Protein AF-A0A6E8WCX0-F1 (afdb_monomer_lite)

InterPro domains:
  IPR000580 TSC22/Bun [PF01166] (51-103)
  IPR047862 TSC22/Bun, conserved site [PS01289] (51-67)

Structure (mmCIF, N/CA/C/O backbone):
data_AF-A0A6E8WCX0-F1
#
_entry.id   AF-A0A6E8WCX0-F1
#
loop_
_atom_site.group_PDB
_atom_site.id
_atom_site.type_symbol
_atom_site.label_atom_id
_atom_site.label_alt_id
_atom_site.label_comp_id
_atom_site.label_asym_id
_atom_site.label_entity_id
_atom_site.label_seq_id
_atom_site.pdbx_PDB_ins_code
_atom_site.Cartn_x
_atom_site.Cartn_y
_atom_site.Cartn_z
_atom_site.occupancy
_atom_site.B_iso_or_equiv
_atom_site.auth_seq_id
_atom_site.auth_comp_id
_atom_site.auth_asym_id
_atom_site.auth_atom_id
_atom_site.pdbx_PDB_model_num
ATOM 1 N N . MET A 1 1 ? 58.153 20.672 -53.211 1.00 62.44 1 MET A N 1
ATOM 2 C CA . MET A 1 1 ? 58.279 19.345 -53.866 1.00 62.44 1 MET A CA 1
ATOM 3 C C . MET A 1 1 ? 58.235 18.168 -52.897 1.00 62.44 1 MET A C 1
ATOM 5 O O . MET A 1 1 ? 57.221 17.488 -52.900 1.00 62.44 1 MET A O 1
ATOM 9 N N . LYS A 1 2 ? 59.244 17.898 -52.047 1.00 56.09 2 LYS A N 1
ATOM 10 C CA . LYS A 1 2 ? 59.158 16.759 -51.094 1.00 56.09 2 LYS A CA 1
ATOM 11 C C . LYS A 1 2 ? 58.020 16.916 -50.066 1.00 56.09 2 LYS A C 1
ATOM 13 O O . LYS A 1 2 ? 57.359 15.935 -49.747 1.00 56.09 2 LYS A O 1
ATOM 18 N N . SER A 1 3 ? 57.744 18.144 -49.625 1.00 61.75 3 SER A N 1
ATOM 19 C CA . SER A 1 3 ? 56.652 18.459 -48.689 1.00 61.75 3 SER A CA 1
ATOM 20 C C . SER A 1 3 ? 55.254 18.321 -49.315 1.00 61.75 3 SER A C 1
ATOM 22 O O . SER A 1 3 ? 54.357 17.778 -48.679 1.00 61.75 3 SER A O 1
ATOM 24 N N . ASP A 1 4 ? 55.080 18.715 -50.583 1.00 61.94 4 ASP A N 1
ATOM 25 C CA . ASP A 1 4 ? 53.797 18.590 -51.304 1.00 61.94 4 ASP A CA 1
ATOM 26 C C . ASP A 1 4 ? 53.426 17.125 -51.574 1.00 61.94 4 ASP A C 1
ATOM 28 O O . ASP A 1 4 ? 52.264 16.735 -51.478 1.00 61.94 4 ASP A O 1
ATOM 32 N N . ILE A 1 5 ? 54.432 16.285 -51.846 1.00 62.56 5 ILE A N 1
ATOM 33 C CA . ILE A 1 5 ? 54.253 14.842 -52.051 1.00 62.56 5 ILE A CA 1
ATOM 34 C C . ILE A 1 5 ? 53.816 14.150 -50.749 1.00 62.56 5 ILE A C 1
ATOM 36 O O . ILE A 1 5 ? 52.960 13.266 -50.785 1.00 62.56 5 ILE A O 1
ATOM 40 N N . MET A 1 6 ? 54.336 14.570 -49.588 1.00 64.50 6 MET A N 1
ATOM 41 C CA . MET A 1 6 ? 53.892 14.040 -48.292 1.00 64.50 6 MET A CA 1
ATOM 42 C C . MET A 1 6 ? 52.454 14.450 -47.958 1.00 64.50 6 MET A C 1
ATOM 44 O O . MET A 1 6 ? 51.694 13.612 -47.480 1.00 64.50 6 MET A O 1
ATOM 48 N N . ALA A 1 7 ? 52.056 15.691 -48.253 1.00 62.91 7 ALA A N 1
ATOM 49 C CA . ALA A 1 7 ? 50.683 16.153 -48.040 1.00 62.91 7 ALA A CA 1
ATOM 50 C C . ALA A 1 7 ? 49.673 15.396 -48.927 1.00 62.91 7 ALA A C 1
ATOM 52 O O . ALA A 1 7 ? 48.644 14.937 -48.433 1.00 62.91 7 ALA A O 1
ATOM 53 N N . MET A 1 8 ? 49.999 15.168 -50.206 1.00 61.22 8 MET A N 1
ATOM 54 C CA . MET A 1 8 ? 49.173 14.357 -51.116 1.00 61.22 8 MET A CA 1
ATOM 55 C C . MET A 1 8 ? 49.080 12.885 -50.688 1.00 61.22 8 MET A C 1
ATOM 57 O O . MET A 1 8 ? 48.002 12.289 -50.746 1.00 61.22 8 MET A O 1
ATOM 61 N N . HIS A 1 9 ? 50.188 12.288 -50.236 1.00 57.66 9 HIS A N 1
ATOM 62 C CA . HIS A 1 9 ? 50.179 10.908 -49.749 1.00 57.66 9 HIS A CA 1
ATOM 63 C C . HIS A 1 9 ? 49.375 10.778 -48.448 1.00 57.66 9 HIS A C 1
ATOM 65 O O . HIS A 1 9 ? 48.608 9.829 -48.285 1.00 57.66 9 HIS A O 1
ATOM 71 N N . GLN A 1 10 ? 49.476 11.764 -47.552 1.00 60.69 10 GLN A N 1
ATOM 72 C CA . GLN A 1 10 ? 48.702 11.796 -46.314 1.00 60.69 10 GLN A CA 1
ATOM 73 C C . GLN A 1 10 ? 47.201 11.981 -46.586 1.00 60.69 10 GLN A C 1
ATOM 75 O O . GLN A 1 10 ? 46.398 11.293 -45.962 1.00 60.69 10 GLN A O 1
ATOM 80 N N . TYR A 1 11 ? 46.822 12.807 -47.571 1.00 59.91 11 TYR A N 1
ATOM 81 C CA . TYR A 1 11 ? 45.430 12.967 -48.009 1.00 59.91 11 TYR A CA 1
ATOM 82 C C . TYR A 1 11 ? 44.854 11.662 -48.592 1.00 59.91 11 TYR A C 1
ATOM 84 O O . TYR A 1 11 ? 43.758 11.241 -48.222 1.00 59.91 11 TYR A O 1
ATOM 92 N N . SER A 1 12 ? 45.630 10.957 -49.427 1.00 65.56 12 SER A N 1
ATOM 93 C CA . SER A 1 12 ? 45.250 9.652 -49.998 1.00 65.56 12 SER A CA 1
ATOM 94 C C . SER A 1 12 ? 45.089 8.557 -48.933 1.00 65.56 12 SER A C 1
ATOM 96 O O . SER A 1 12 ? 44.196 7.714 -49.028 1.00 65.56 12 SER A O 1
ATOM 98 N N . VAL A 1 13 ? 45.926 8.569 -47.892 1.00 62.12 13 VAL A N 1
ATOM 99 C CA . VAL A 1 13 ? 45.839 7.622 -46.769 1.00 62.12 13 VAL A CA 1
ATOM 100 C C . VAL A 1 13 ? 44.718 8.000 -45.794 1.00 62.12 13 VAL A C 1
ATOM 102 O O . VAL A 1 13 ? 44.046 7.103 -45.289 1.00 62.12 13 VAL A O 1
ATOM 105 N N . SER A 1 14 ? 44.474 9.292 -45.552 1.00 68.00 14 SER A N 1
ATOM 106 C CA . SER A 1 14 ? 43.377 9.766 -44.697 1.00 68.00 14 SER A CA 1
ATOM 107 C C . SER A 1 14 ? 42.019 9.388 -45.282 1.00 68.00 14 SER A C 1
ATOM 109 O O . SER A 1 14 ? 41.247 8.718 -44.608 1.00 68.00 14 SER A O 1
ATOM 111 N N . GLY A 1 15 ? 41.782 9.671 -46.569 1.00 73.38 15 GLY A N 1
ATOM 112 C CA . GLY A 1 15 ? 40.513 9.318 -47.215 1.00 73.38 15 GLY A CA 1
ATOM 113 C C . GLY A 1 15 ? 40.234 7.810 -47.212 1.00 73.38 15 GLY A C 1
ATOM 114 O O . GLY A 1 15 ? 39.100 7.383 -47.018 1.00 73.38 15 GLY A O 1
ATOM 115 N N . LYS A 1 16 ? 41.273 6.971 -47.339 1.00 71.75 16 LYS A N 1
ATOM 116 C CA . LYS A 1 16 ? 41.131 5.510 -47.200 1.00 71.75 16 LYS A CA 1
ATOM 117 C C . LYS A 1 16 ? 40.810 5.090 -45.765 1.00 71.75 16 LYS A C 1
ATOM 119 O O . LYS A 1 16 ? 40.000 4.188 -45.581 1.00 71.75 16 LYS A O 1
ATOM 124 N N . LYS A 1 17 ? 41.410 5.727 -44.752 1.00 71.25 17 LYS A N 1
ATOM 125 C CA . LYS A 1 17 ? 41.082 5.482 -43.336 1.00 71.25 17 LYS A CA 1
ATOM 126 C C . LYS A 1 17 ? 39.632 5.854 -43.017 1.00 71.25 17 LYS A C 1
ATOM 128 O O . LYS A 1 17 ? 38.985 5.112 -42.285 1.00 71.25 17 LYS A O 1
ATOM 133 N N . ASP A 1 18 ? 39.117 6.930 -43.608 1.00 78.94 18 ASP A N 1
ATOM 134 C CA . ASP A 1 18 ? 37.729 7.369 -43.426 1.00 78.94 18 ASP A CA 1
ATOM 135 C C . ASP A 1 18 ? 36.728 6.381 -44.047 1.00 78.94 18 ASP A C 1
ATOM 137 O O . ASP A 1 18 ? 35.756 5.995 -43.396 1.00 78.94 18 ASP A O 1
ATOM 141 N N . ILE A 1 19 ? 37.020 5.874 -45.251 1.00 85.19 19 ILE A N 1
ATOM 142 C CA . ILE A 1 19 ? 36.216 4.827 -45.909 1.00 85.19 19 ILE A CA 1
ATOM 143 C C . ILE A 1 19 ? 36.244 3.529 -45.097 1.00 85.19 19 ILE A C 1
ATOM 145 O O . ILE A 1 19 ? 35.209 2.905 -44.872 1.00 85.19 19 ILE A O 1
ATOM 149 N N . LEU A 1 20 ? 37.424 3.117 -44.627 1.00 84.69 20 LEU A N 1
ATOM 150 C CA . LEU A 1 20 ? 37.560 1.911 -43.810 1.00 84.69 20 LEU A CA 1
ATOM 151 C C . LEU A 1 20 ? 36.809 2.050 -42.482 1.00 84.69 20 LEU A C 1
ATOM 153 O O . LEU A 1 20 ? 36.133 1.110 -42.076 1.00 84.69 20 LEU A O 1
ATOM 157 N N . ARG A 1 21 ? 36.860 3.222 -41.838 1.00 83.00 21 ARG A N 1
ATOM 158 C CA . ARG A 1 21 ? 36.063 3.526 -40.642 1.00 83.00 21 ARG A CA 1
ATOM 159 C C . ARG A 1 21 ? 34.567 3.383 -40.920 1.00 83.00 21 ARG A C 1
ATOM 161 O O . ARG A 1 21 ? 33.867 2.772 -40.120 1.00 83.00 21 ARG A O 1
ATOM 168 N N . GLU A 1 22 ? 34.076 3.932 -42.030 1.00 84.06 22 GLU A N 1
ATOM 169 C CA . GLU A 1 22 ? 32.659 3.851 -42.400 1.00 84.06 22 GLU A CA 1
ATOM 170 C C . GLU A 1 22 ? 32.212 2.405 -42.665 1.00 84.06 22 GLU A C 1
ATOM 172 O O . GLU A 1 22 ? 31.175 1.973 -42.160 1.00 84.06 22 GLU A O 1
ATOM 177 N N . VAL A 1 23 ? 33.014 1.636 -43.409 1.00 88.56 23 VAL A N 1
ATOM 178 C CA . VAL A 1 23 ? 32.737 0.223 -43.708 1.00 88.56 23 VAL A CA 1
ATOM 179 C C . VAL A 1 23 ? 32.743 -0.619 -42.435 1.00 88.56 23 VAL A C 1
ATOM 181 O O . VAL A 1 23 ? 31.842 -1.433 -42.246 1.00 88.56 23 VAL A O 1
ATOM 184 N N . VAL A 1 24 ? 33.715 -0.405 -41.542 1.00 86.19 24 VAL A N 1
ATOM 185 C CA . VAL A 1 24 ? 33.801 -1.120 -40.261 1.00 86.19 24 VAL A CA 1
ATOM 186 C C . VAL A 1 24 ? 32.586 -0.815 -39.385 1.00 86.19 24 VAL A C 1
ATOM 188 O O . VAL A 1 24 ? 32.001 -1.747 -38.847 1.00 86.19 24 VAL A O 1
ATOM 191 N N . ILE A 1 25 ? 32.148 0.447 -39.298 1.00 83.88 25 ILE A N 1
ATOM 192 C CA . ILE A 1 25 ? 30.933 0.813 -38.551 1.00 83.88 25 ILE A CA 1
ATOM 193 C C . ILE A 1 25 ? 29.699 0.135 -39.157 1.00 83.88 25 ILE A C 1
ATOM 195 O O . ILE A 1 25 ? 28.961 -0.519 -38.432 1.00 83.88 25 ILE A O 1
ATOM 199 N N . LYS A 1 26 ? 29.508 0.192 -40.483 1.00 84.62 26 LYS A N 1
ATOM 200 C CA . LYS A 1 26 ? 28.378 -0.486 -41.148 1.00 84.62 26 LYS A CA 1
ATOM 201 C C . LYS A 1 26 ? 28.375 -1.998 -40.916 1.00 84.62 26 LYS A C 1
ATOM 203 O O . LYS A 1 26 ? 27.310 -2.587 -40.757 1.00 84.62 26 LYS A O 1
ATOM 208 N N . TYR A 1 27 ? 29.548 -2.629 -40.899 1.00 87.69 27 TYR A N 1
ATOM 209 C CA . TYR A 1 27 ? 29.667 -4.063 -40.636 1.00 87.69 27 TYR A CA 1
ATOM 210 C C . TYR A 1 27 ? 29.350 -4.395 -39.171 1.00 87.69 27 TYR A C 1
ATOM 212 O O . TYR A 1 27 ? 28.656 -5.373 -38.902 1.00 87.69 27 TYR A O 1
ATOM 220 N N . ILE A 1 28 ? 29.794 -3.554 -38.229 1.00 84.19 28 ILE A N 1
ATOM 221 C CA . ILE A 1 28 ? 29.446 -3.674 -36.808 1.00 84.19 28 ILE A CA 1
ATOM 222 C C . ILE A 1 28 ? 27.936 -3.493 -36.616 1.00 84.19 28 ILE A C 1
ATOM 224 O O . ILE A 1 28 ? 27.330 -4.348 -35.987 1.00 84.19 28 ILE A O 1
ATOM 228 N N . ASP A 1 29 ? 27.302 -2.481 -37.210 1.00 80.50 29 ASP A N 1
ATOM 229 C CA . ASP A 1 29 ? 25.849 -2.263 -37.117 1.00 80.50 29 ASP A CA 1
ATOM 230 C C . ASP A 1 29 ? 25.045 -3.444 -37.683 1.00 80.50 29 ASP A C 1
ATOM 232 O O . ASP A 1 29 ? 23.998 -3.804 -37.144 1.00 80.50 29 ASP A O 1
ATOM 236 N N . HIS A 1 30 ? 25.532 -4.059 -38.766 1.00 82.00 30 HIS A N 1
ATOM 237 C CA . HIS A 1 30 ? 24.847 -5.166 -39.431 1.00 82.00 30 HIS A CA 1
ATOM 238 C C . HIS A 1 30 ? 24.955 -6.492 -38.660 1.00 82.00 30 HIS A C 1
ATOM 240 O O . HIS A 1 30 ? 23.966 -7.212 -38.547 1.00 82.00 30 HIS A O 1
ATOM 246 N N . PHE A 1 31 ? 26.139 -6.823 -38.129 1.00 79.62 31 PHE A N 1
ATOM 247 C CA . PHE A 1 31 ? 26.387 -8.100 -37.437 1.00 79.62 31 PHE A CA 1
ATOM 248 C C . PHE A 1 31 ? 26.227 -8.019 -35.913 1.00 79.62 31 PHE A C 1
ATOM 250 O O . PHE A 1 31 ? 25.918 -9.018 -35.266 1.00 79.62 31 PHE A O 1
ATOM 257 N N . TYR A 1 32 ? 26.411 -6.832 -35.339 1.00 73.00 32 TYR A N 1
ATOM 258 C CA . TYR A 1 32 ? 26.303 -6.532 -33.915 1.00 73.00 32 TYR A CA 1
ATOM 259 C C . TYR A 1 32 ? 25.533 -5.216 -33.723 1.00 73.00 32 TYR A C 1
ATOM 261 O O . TYR A 1 32 ? 26.104 -4.224 -33.263 1.00 73.00 32 TYR A O 1
ATOM 269 N N . PRO A 1 33 ? 24.217 -5.196 -34.007 1.00 66.44 33 PRO A N 1
ATOM 270 C CA . PRO A 1 33 ? 23.388 -3.988 -33.902 1.00 66.44 33 PRO A CA 1
ATOM 271 C C . PRO A 1 33 ? 23.423 -3.352 -32.504 1.00 66.44 33 PRO A C 1
ATOM 273 O O . PRO A 1 33 ? 23.168 -2.162 -32.352 1.00 66.44 33 PRO A O 1
ATOM 276 N N . ASN A 1 34 ? 23.801 -4.128 -31.482 1.00 65.56 34 ASN A N 1
ATOM 277 C CA . ASN A 1 34 ? 23.937 -3.667 -30.105 1.00 65.56 34 ASN A CA 1
ATOM 278 C C . ASN A 1 34 ? 25.292 -3.002 -29.785 1.00 65.56 34 ASN A C 1
ATOM 280 O O . ASN A 1 34 ? 25.413 -2.410 -28.718 1.00 65.56 34 ASN A O 1
ATOM 284 N N . ALA A 1 35 ? 26.300 -3.096 -30.659 1.00 64.50 35 ALA A N 1
ATOM 285 C CA . ALA A 1 35 ? 27.637 -2.520 -30.453 1.00 64.50 35 ALA A CA 1
ATOM 286 C C . ALA A 1 35 ? 27.790 -1.107 -31.049 1.00 64.50 35 ALA A C 1
ATOM 288 O O . ALA A 1 35 ? 28.753 -0.404 -30.741 1.00 64.50 35 ALA A O 1
ATOM 289 N N . SER A 1 36 ? 26.836 -0.681 -31.878 1.00 62.31 36 SER A N 1
ATOM 290 C CA . SER A 1 36 ? 26.734 0.689 -32.375 1.00 62.31 36 SER A CA 1
ATOM 291 C C . SER A 1 36 ? 26.073 1.588 -31.339 1.00 62.31 36 SER A C 1
ATOM 293 O O . SER A 1 36 ? 25.103 1.182 -30.708 1.00 62.31 36 SER A O 1
ATOM 295 N N . GLY A 1 37 ? 26.535 2.831 -31.176 1.00 62.25 37 GLY A N 1
ATOM 296 C CA . GLY A 1 37 ? 25.991 3.785 -30.191 1.00 62.25 37 GLY A CA 1
ATOM 297 C C . GLY A 1 37 ? 24.492 4.106 -30.335 1.00 62.25 37 GLY A C 1
ATOM 298 O O . GLY A 1 37 ? 23.921 4.765 -29.471 1.00 62.25 37 GLY A O 1
ATOM 299 N N . THR A 1 38 ? 23.840 3.620 -31.394 1.00 64.94 38 THR A N 1
ATOM 300 C CA . THR A 1 38 ? 22.384 3.645 -31.594 1.00 64.94 38 THR A CA 1
ATOM 301 C C . THR A 1 38 ? 21.626 2.739 -30.613 1.00 64.94 38 THR A C 1
ATOM 303 O O . THR A 1 38 ? 20.495 3.055 -30.242 1.00 64.94 38 THR A O 1
ATOM 306 N N . SER A 1 39 ? 22.241 1.650 -30.141 1.00 67.25 39 SER A N 1
ATOM 307 C CA . SER A 1 39 ? 21.641 0.722 -29.176 1.00 67.25 39 SER A CA 1
ATOM 308 C C . SER A 1 39 ? 21.616 1.280 -27.755 1.00 67.25 39 SER A C 1
ATOM 310 O O . SER A 1 39 ? 20.674 1.000 -27.022 1.00 67.25 39 SER A O 1
ATOM 312 N N . ALA A 1 40 ? 22.606 2.093 -27.373 1.00 73.31 40 ALA A N 1
ATOM 313 C CA . ALA A 1 40 ? 22.718 2.656 -26.029 1.00 73.31 40 ALA A CA 1
ATOM 314 C C . ALA A 1 40 ? 21.488 3.511 -25.685 1.00 73.31 40 ALA A C 1
ATOM 316 O O . ALA A 1 40 ? 20.836 3.275 -24.675 1.00 73.31 40 ALA A O 1
ATOM 317 N N . VAL A 1 41 ? 21.077 4.393 -26.602 1.00 79.25 41 VAL A N 1
ATOM 318 C CA . VAL A 1 41 ? 19.870 5.226 -26.443 1.00 79.25 41 VAL A CA 1
ATOM 319 C C . VAL A 1 41 ? 18.593 4.375 -26.379 1.00 79.25 41 VAL A C 1
ATOM 321 O O . VAL A 1 41 ? 17.665 4.678 -25.629 1.00 79.25 41 VAL A O 1
ATOM 324 N N . ALA A 1 42 ? 18.532 3.283 -27.147 1.00 86.12 42 ALA A N 1
ATOM 325 C CA . ALA A 1 42 ? 17.403 2.355 -27.105 1.00 86.12 42 ALA A CA 1
ATOM 326 C C . ALA A 1 42 ? 17.364 1.534 -25.801 1.00 86.12 42 ALA A C 1
ATOM 328 O O . ALA A 1 42 ? 16.281 1.192 -25.320 1.00 86.12 42 ALA A O 1
ATOM 329 N N . ILE A 1 43 ? 18.529 1.219 -25.230 1.00 87.69 43 ILE A N 1
ATOM 330 C CA . ILE A 1 43 ? 18.671 0.529 -23.946 1.00 87.69 43 ILE A CA 1
ATOM 331 C C . ILE A 1 43 ? 18.240 1.454 -22.809 1.00 87.69 43 ILE A C 1
ATOM 333 O O . ILE A 1 43 ? 17.425 1.031 -21.994 1.00 87.69 43 ILE A O 1
ATOM 337 N N . ASP A 1 44 ? 18.685 2.711 -22.801 1.00 91.38 44 ASP A N 1
ATOM 338 C CA . ASP A 1 44 ? 18.295 3.698 -21.786 1.00 91.38 44 ASP A CA 1
ATOM 339 C C . ASP A 1 44 ? 16.771 3.867 -21.736 1.00 91.38 44 ASP A C 1
ATOM 341 O O . ASP A 1 44 ? 16.168 3.854 -20.666 1.00 91.38 44 ASP A O 1
ATOM 345 N N . ASN A 1 45 ? 16.114 3.902 -22.901 1.00 92.88 45 ASN A N 1
ATOM 346 C CA . ASN A 1 45 ? 14.656 3.979 -22.975 1.00 92.88 45 ASN A CA 1
ATOM 347 C C . ASN A 1 45 ? 13.967 2.714 -22.422 1.00 92.88 45 ASN A C 1
ATOM 349 O O . ASN A 1 45 ? 12.950 2.806 -21.738 1.00 92.88 45 ASN A O 1
ATOM 353 N N . LYS A 1 46 ? 14.522 1.523 -22.677 1.00 94.31 46 LYS A N 1
ATOM 354 C CA . LYS A 1 46 ? 13.999 0.263 -22.116 1.00 94.31 46 LYS A CA 1
ATOM 355 C C . LYS A 1 46 ? 14.196 0.180 -20.601 1.00 94.31 46 LYS A C 1
ATOM 357 O O . LYS A 1 46 ? 13.333 -0.368 -19.918 1.00 94.31 46 LYS A O 1
ATOM 362 N N . ILE A 1 47 ? 15.305 0.711 -20.089 1.00 95.19 47 ILE A N 1
ATOM 363 C CA . ILE A 1 47 ? 15.568 0.813 -18.651 1.00 95.19 47 ILE A CA 1
ATOM 364 C C . ILE A 1 47 ? 14.559 1.769 -18.014 1.00 95.19 47 ILE A C 1
ATOM 366 O O . ILE A 1 47 ? 13.919 1.387 -17.038 1.00 95.19 47 ILE A O 1
ATOM 370 N N . GLU A 1 48 ? 14.345 2.944 -18.608 1.00 96.12 48 GLU A N 1
ATOM 371 C CA . GLU A 1 48 ? 13.366 3.919 -18.116 1.00 96.12 48 GLU A CA 1
ATOM 372 C C . GLU A 1 48 ? 11.950 3.322 -18.090 1.00 96.12 48 GLU A C 1
ATOM 374 O O . GLU A 1 48 ? 11.269 3.384 -17.071 1.00 96.12 48 GLU A O 1
ATOM 379 N N . GLN A 1 49 ? 11.537 2.626 -19.157 1.00 96.81 49 GLN A N 1
ATOM 380 C CA . GLN A 1 49 ? 10.241 1.936 -19.203 1.00 96.81 49 GLN A CA 1
ATOM 381 C C . GLN A 1 49 ? 10.093 0.880 -18.100 1.00 96.81 49 GLN A C 1
ATOM 383 O O . GLN A 1 49 ? 9.042 0.787 -17.462 1.00 96.81 49 GLN A O 1
ATOM 388 N N . ALA A 1 50 ? 11.130 0.072 -17.869 1.00 97.56 50 ALA A N 1
ATOM 389 C CA . ALA A 1 50 ? 11.112 -0.930 -16.809 1.00 97.56 50 ALA A CA 1
ATOM 390 C C . ALA A 1 50 ? 11.055 -0.272 -15.421 1.00 97.56 50 ALA A C 1
ATOM 392 O O . ALA A 1 50 ? 10.313 -0.729 -14.552 1.00 97.56 50 ALA A O 1
ATOM 393 N N . MET A 1 51 ? 11.792 0.822 -15.224 1.00 97.81 51 MET A N 1
ATOM 394 C CA . MET A 1 51 ? 11.771 1.598 -13.986 1.00 97.81 51 MET A CA 1
ATOM 395 C C . MET A 1 51 ? 10.400 2.218 -13.727 1.00 97.81 51 MET A C 1
ATOM 397 O O . MET A 1 51 ? 9.899 2.121 -12.607 1.00 97.81 51 MET A O 1
ATOM 401 N N . ASP A 1 52 ? 9.768 2.811 -14.737 1.00 97.69 52 ASP A N 1
ATOM 402 C CA . ASP A 1 52 ? 8.433 3.389 -14.604 1.00 97.69 52 ASP A CA 1
ATOM 403 C C . ASP A 1 52 ? 7.365 2.328 -14.344 1.00 97.69 52 ASP A C 1
ATOM 405 O O . ASP A 1 52 ? 6.479 2.546 -13.515 1.00 97.69 52 ASP A O 1
ATOM 409 N N . LEU A 1 53 ? 7.487 1.145 -14.954 1.00 97.81 53 LEU A N 1
ATOM 410 C CA . LEU A 1 53 ? 6.606 0.017 -14.659 1.00 97.81 53 LEU A CA 1
ATOM 411 C C . LEU A 1 53 ? 6.746 -0.436 -13.201 1.00 97.81 53 LEU A C 1
ATOM 413 O O . LEU A 1 53 ? 5.743 -0.573 -12.501 1.00 97.81 53 LEU A O 1
ATOM 417 N N . VAL A 1 54 ? 7.981 -0.626 -12.725 1.00 97.94 54 VAL A N 1
ATOM 418 C CA . VAL A 1 54 ? 8.259 -1.009 -11.331 1.00 97.94 54 VAL A CA 1
ATOM 419 C C . VAL A 1 54 ? 7.747 0.058 -10.366 1.00 97.94 54 VAL A C 1
ATOM 421 O O . VAL A 1 54 ? 7.085 -0.267 -9.380 1.00 97.94 54 VAL A O 1
ATOM 424 N N . LYS A 1 55 ? 7.997 1.336 -10.667 1.00 98.12 55 LYS A N 1
ATOM 425 C CA . LYS A 1 55 ? 7.532 2.475 -9.871 1.00 98.12 55 LYS A CA 1
ATOM 426 C C . LYS A 1 55 ? 6.010 2.495 -9.794 1.00 98.12 55 LYS A C 1
ATOM 428 O O . LYS A 1 55 ? 5.464 2.596 -8.700 1.00 98.12 55 LYS A O 1
ATOM 433 N N . SER A 1 56 ? 5.325 2.352 -10.927 1.00 97.62 56 SER A N 1
ATOM 434 C CA . SER A 1 56 ? 3.866 2.307 -10.969 1.00 97.62 56 SER A CA 1
ATOM 435 C C . SER A 1 56 ? 3.318 1.110 -10.193 1.00 97.62 56 SER A C 1
ATOM 437 O O . SER A 1 56 ? 2.370 1.277 -9.431 1.00 97.62 56 SER A O 1
ATOM 439 N N . HIS A 1 57 ? 3.912 -0.076 -10.346 1.00 97.88 57 HIS A N 1
ATOM 440 C CA . HIS A 1 57 ? 3.469 -1.277 -9.641 1.00 97.88 57 HIS A CA 1
ATOM 441 C C . HIS A 1 57 ? 3.618 -1.128 -8.125 1.00 97.88 57 HIS A C 1
ATOM 443 O O . HIS A 1 57 ? 2.676 -1.410 -7.389 1.00 97.88 57 HIS A O 1
ATOM 449 N N . LEU A 1 58 ? 4.755 -0.600 -7.660 1.00 98.00 58 LEU A N 1
ATOM 450 C CA . LEU A 1 58 ? 4.980 -0.346 -6.239 1.00 98.00 58 LEU A CA 1
ATOM 451 C C . LEU A 1 58 ? 4.016 0.712 -5.696 1.00 98.00 58 LEU A C 1
ATOM 453 O O . LEU A 1 58 ?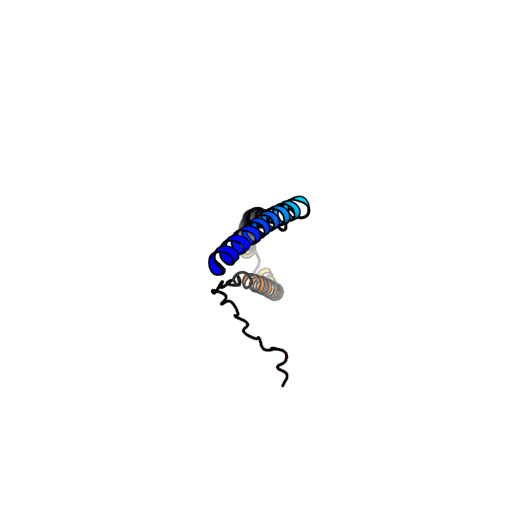 3.476 0.544 -4.610 1.00 98.00 58 LEU A O 1
ATOM 457 N N . MET A 1 59 ? 3.761 1.779 -6.454 1.00 96.06 59 MET A N 1
ATOM 458 C CA . MET A 1 59 ? 2.804 2.813 -6.055 1.00 96.06 59 MET A CA 1
ATOM 459 C C . MET A 1 59 ? 1.390 2.251 -5.880 1.00 96.06 59 MET A C 1
ATOM 461 O O . MET A 1 59 ? 0.700 2.645 -4.940 1.00 96.06 59 MET A O 1
ATOM 465 N N . PHE A 1 60 ? 0.966 1.334 -6.755 1.00 97.31 60 PHE A N 1
ATOM 466 C CA . PHE A 1 60 ? -0.328 0.666 -6.622 1.00 97.31 60 PHE A CA 1
ATOM 467 C C . PHE A 1 60 ? -0.349 -0.316 -5.451 1.00 97.31 60 PHE A C 1
ATOM 469 O O . PHE A 1 60 ? -1.214 -0.182 -4.593 1.00 97.31 60 PHE A O 1
ATOM 476 N N . ALA A 1 61 ? 0.628 -1.222 -5.365 1.00 96.62 61 ALA A N 1
ATOM 477 C CA . ALA A 1 61 ? 0.686 -2.223 -4.302 1.00 96.62 61 ALA A CA 1
ATOM 478 C C . ALA A 1 61 ? 0.761 -1.575 -2.910 1.00 96.62 61 ALA A C 1
ATOM 480 O O . ALA A 1 61 ? 0.017 -1.937 -2.009 1.00 96.62 61 ALA A O 1
ATOM 481 N N . VAL A 1 62 ? 1.600 -0.550 -2.739 1.00 97.94 62 VAL A N 1
ATOM 482 C CA . VAL A 1 62 ? 1.713 0.169 -1.460 1.00 97.94 62 VAL A CA 1
ATOM 483 C C . VAL A 1 62 ? 0.418 0.902 -1.119 1.00 97.94 62 VAL A C 1
ATOM 485 O O . VAL A 1 62 ? 0.025 0.925 0.045 1.00 97.94 62 VAL A O 1
ATOM 488 N N . ARG A 1 63 ? -0.258 1.507 -2.106 1.00 96.94 63 ARG A N 1
ATOM 489 C CA . ARG A 1 63 ? -1.555 2.154 -1.865 1.00 96.94 63 ARG A CA 1
ATOM 490 C C . ARG A 1 63 ? -2.592 1.139 -1.393 1.00 96.94 63 ARG A C 1
ATOM 492 O O . ARG A 1 63 ? -3.261 1.411 -0.402 1.00 96.94 63 ARG A O 1
ATOM 499 N N . GLU A 1 64 ? -2.696 0.010 -2.082 1.00 97.19 64 GLU A N 1
ATOM 500 C CA . GLU A 1 64 ? -3.644 -1.056 -1.757 1.00 97.19 64 GLU A CA 1
ATOM 501 C C . GLU A 1 64 ? -3.393 -1.610 -0.349 1.00 97.19 64 GLU A C 1
ATOM 503 O O . GLU A 1 64 ? -4.305 -1.627 0.473 1.00 97.19 64 GLU A O 1
ATOM 508 N N . GLU A 1 65 ? -2.142 -1.929 -0.006 1.00 95.81 65 GLU A N 1
ATOM 509 C CA . GLU A 1 65 ? -1.778 -2.394 1.341 1.00 95.81 65 GLU A CA 1
ATOM 510 C C . GLU A 1 65 ? -2.123 -1.361 2.432 1.00 95.81 65 GLU A C 1
ATOM 512 O O . GLU A 1 65 ? -2.590 -1.714 3.517 1.00 95.81 65 GLU A O 1
ATOM 517 N N . VAL A 1 66 ? -1.954 -0.062 2.153 1.00 98.19 66 VAL A N 1
ATOM 518 C CA . VAL A 1 66 ? -2.352 1.010 3.083 1.00 98.19 66 VAL A CA 1
ATOM 519 C C . VAL A 1 66 ? -3.872 1.095 3.236 1.00 98.19 66 VAL A C 1
ATOM 521 O O . VAL A 1 66 ? -4.354 1.366 4.338 1.00 98.19 66 VAL A O 1
ATOM 524 N N . GLU A 1 67 ? -4.633 0.902 2.160 1.00 97.50 67 GLU A N 1
ATOM 525 C CA . GLU A 1 67 ? -6.099 0.896 2.194 1.00 97.50 67 GLU A CA 1
ATOM 526 C C . GLU A 1 67 ? -6.629 -0.301 2.992 1.00 97.50 67 GLU A C 1
ATOM 528 O O . GLU A 1 67 ? -7.411 -0.098 3.924 1.00 97.50 67 GLU A O 1
ATOM 533 N N . VAL A 1 68 ? -6.110 -1.505 2.735 1.00 97.50 68 VAL A N 1
ATOM 534 C CA . VAL A 1 68 ? -6.430 -2.721 3.503 1.00 97.50 68 VAL A CA 1
ATOM 535 C C . VAL A 1 68 ? -6.101 -2.536 4.986 1.00 97.50 68 VAL A C 1
ATOM 537 O O . VAL A 1 68 ? -6.905 -2.871 5.858 1.00 97.50 68 VAL A O 1
ATOM 540 N N . LEU A 1 69 ? -4.942 -1.949 5.305 1.00 98.44 69 LEU A N 1
ATOM 541 C CA . LEU A 1 69 ? -4.558 -1.705 6.694 1.00 98.44 69 LEU A CA 1
ATOM 542 C C . LEU A 1 69 ? -5.502 -0.714 7.390 1.00 98.44 69 LEU A C 1
ATOM 544 O O . LEU A 1 69 ? -5.862 -0.926 8.548 1.00 98.44 69 LEU A O 1
ATOM 548 N N . LYS A 1 70 ? -5.924 0.355 6.703 1.00 97.62 70 LYS A N 1
ATOM 549 C CA . LYS A 1 70 ? -6.894 1.321 7.245 1.00 97.62 70 LYS A CA 1
ATOM 550 C C . LYS A 1 70 ? -8.246 0.675 7.519 1.00 97.62 70 LYS A C 1
ATOM 552 O O . LYS A 1 70 ? -8.812 0.916 8.583 1.00 97.62 70 LYS A O 1
ATOM 557 N N . GLU A 1 71 ? -8.738 -0.146 6.595 1.00 97.69 71 GLU A N 1
ATOM 558 C CA . GLU A 1 71 ? -9.983 -0.895 6.782 1.00 97.69 71 GLU A CA 1
ATOM 559 C C . GLU A 1 71 ? -9.873 -1.828 7.991 1.00 97.69 71 GLU A C 1
ATOM 561 O O . GLU A 1 71 ? -10.725 -1.796 8.881 1.00 97.69 71 GLU A O 1
ATOM 566 N N . 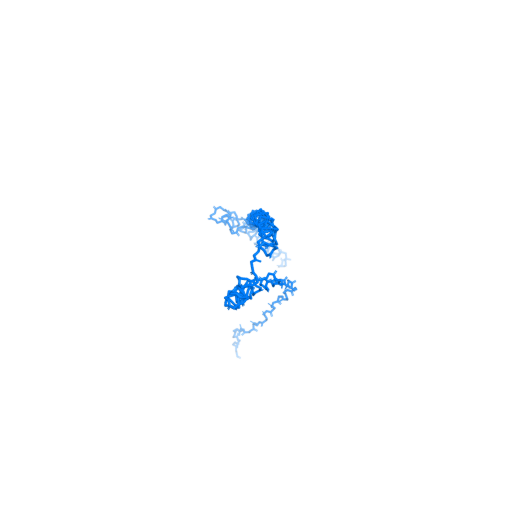ARG A 1 72 ? -8.758 -2.561 8.104 1.00 97.00 72 ARG A N 1
ATOM 567 C CA . ARG A 1 72 ? -8.523 -3.456 9.238 1.00 97.00 72 ARG A CA 1
ATOM 568 C C . ARG A 1 72 ? -8.444 -2.715 10.572 1.00 97.00 72 ARG A C 1
ATOM 570 O O . ARG A 1 72 ? -8.962 -3.205 11.572 1.00 97.00 72 ARG A O 1
ATOM 577 N N . ILE A 1 73 ? -7.807 -1.543 10.603 1.00 97.75 73 ILE A N 1
ATOM 578 C CA . ILE A 1 73 ? -7.771 -0.683 11.794 1.00 97.75 73 ILE A CA 1
ATOM 579 C C . ILE A 1 73 ? -9.187 -0.227 12.161 1.0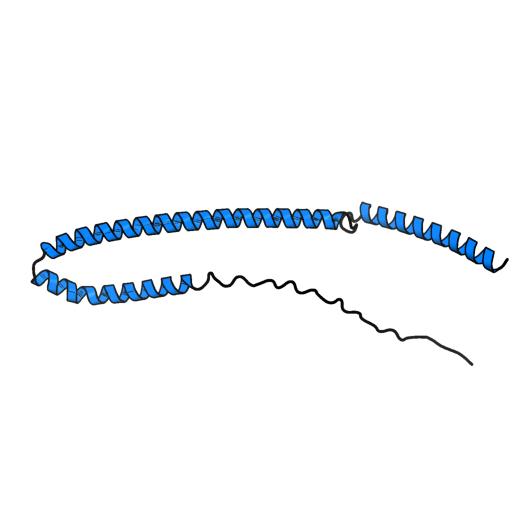0 97.75 73 ILE A C 1
ATOM 581 O O . ILE A 1 73 ? -9.546 -0.301 13.334 1.00 97.75 73 ILE A O 1
ATOM 585 N N . SER A 1 74 ? -9.987 0.203 11.181 1.00 97.12 74 SER A N 1
ATOM 586 C CA . SER A 1 74 ? -11.372 0.633 11.410 1.00 97.12 74 SER A CA 1
ATOM 587 C C . SER A 1 74 ? -12.222 -0.497 11.992 1.00 97.12 74 SER A C 1
ATOM 589 O O . SER A 1 74 ? -12.861 -0.309 13.023 1.00 97.12 74 SER A O 1
ATOM 591 N N . GLU A 1 75 ? -12.165 -1.691 11.398 1.00 97.50 75 GLU A N 1
ATOM 592 C CA . GLU A 1 75 ? -12.897 -2.872 11.873 1.00 97.50 75 GLU A CA 1
ATOM 593 C C . GLU A 1 75 ? -12.509 -3.240 13.315 1.00 97.50 75 GLU A C 1
ATOM 595 O O . GLU A 1 75 ? -13.365 -3.531 14.153 1.00 97.50 75 GLU A O 1
ATOM 600 N N . LEU A 1 76 ? -11.210 -3.197 13.633 1.00 98.00 76 LEU A N 1
ATOM 601 C CA . LEU A 1 76 ? -10.723 -3.467 14.985 1.00 98.00 76 LEU A CA 1
ATOM 602 C C . LEU A 1 76 ? -11.176 -2.397 15.984 1.00 98.00 76 LEU A C 1
ATOM 604 O O . LEU A 1 76 ? -11.546 -2.751 17.102 1.00 98.00 76 LEU A O 1
ATOM 608 N N . MET A 1 77 ? -11.175 -1.115 15.605 1.00 95.06 77 MET A N 1
ATOM 609 C CA . MET A 1 77 ? -11.684 -0.034 16.457 1.00 95.06 77 MET A CA 1
ATOM 610 C C . MET A 1 77 ? -13.179 -0.194 16.737 1.00 95.06 77 MET A C 1
ATOM 612 O O . MET A 1 77 ? -13.591 -0.105 17.893 1.00 95.06 77 MET A O 1
ATOM 616 N N . ASP A 1 78 ? -13.981 -0.500 15.718 1.00 96.62 78 ASP A N 1
ATOM 617 C CA . ASP A 1 78 ? -15.414 -0.757 15.887 1.00 96.62 78 ASP A CA 1
ATOM 618 C C . ASP A 1 78 ? -15.657 -1.965 16.795 1.00 96.62 78 ASP A C 1
ATOM 620 O O . ASP A 1 78 ? -16.500 -1.919 17.698 1.00 96.62 78 ASP A O 1
ATOM 624 N N . ARG A 1 79 ? -14.858 -3.028 16.630 1.00 97.69 79 ARG A N 1
ATOM 625 C CA . ARG A 1 79 ? -14.928 -4.203 17.498 1.00 97.69 79 ARG A CA 1
ATOM 626 C C . ARG A 1 79 ? -14.548 -3.880 18.942 1.00 97.69 79 ARG A C 1
ATOM 628 O O . ARG A 1 79 ? -15.201 -4.389 19.850 1.00 97.69 79 ARG A O 1
ATOM 635 N N . ILE A 1 80 ? -13.528 -3.050 19.167 1.00 97.44 80 ILE A N 1
ATOM 636 C CA . ILE A 1 80 ? -13.153 -2.575 20.507 1.00 97.44 80 ILE A CA 1
ATOM 637 C C . ILE A 1 80 ? -14.308 -1.786 21.122 1.00 97.44 80 ILE A C 1
ATOM 639 O O . ILE A 1 80 ? -14.728 -2.125 22.222 1.00 97.44 80 ILE A O 1
ATOM 643 N N . ASN A 1 81 ? -14.879 -0.819 20.401 1.00 96.56 81 ASN A N 1
ATOM 644 C CA . ASN A 1 81 ? -15.999 -0.011 20.893 1.00 96.56 81 ASN A CA 1
ATOM 645 C C . ASN A 1 81 ? -17.210 -0.879 21.270 1.00 96.56 81 ASN A C 1
ATOM 647 O O . ASN A 1 81 ? -17.827 -0.682 22.319 1.00 96.56 81 ASN A O 1
ATOM 651 N N . GLN A 1 82 ? -17.532 -1.878 20.441 1.00 97.38 82 GLN A N 1
ATOM 652 C CA . GLN A 1 82 ? -18.595 -2.837 20.731 1.00 97.38 82 GLN A CA 1
ATOM 653 C C . GLN A 1 82 ? -18.295 -3.641 22.002 1.00 97.38 82 GLN A C 1
ATOM 655 O O . GLN A 1 82 ? -19.149 -3.752 22.882 1.00 97.38 82 GLN A O 1
ATOM 660 N N . LEU A 1 83 ? -17.075 -4.170 22.124 1.00 96.56 83 LEU A N 1
ATOM 661 C CA . LEU A 1 83 ? -16.661 -4.939 23.295 1.00 96.56 83 LEU A CA 1
ATOM 662 C C . LEU A 1 83 ? -16.616 -4.082 24.563 1.00 96.56 83 LEU A C 1
ATOM 664 O O . LEU A 1 83 ? -17.003 -4.564 25.621 1.00 96.56 83 LEU A O 1
ATOM 668 N N . GLU A 1 84 ? -16.183 -2.825 24.487 1.00 94.38 84 GLU A N 1
ATOM 669 C CA . GLU A 1 84 ? -16.192 -1.894 25.618 1.00 94.38 84 GLU A CA 1
ATOM 670 C C . GLU A 1 84 ? -17.618 -1.595 26.086 1.00 94.38 84 GLU A C 1
ATOM 672 O O . GLU A 1 84 ? -17.887 -1.595 27.291 1.00 94.38 84 GLU A O 1
ATOM 677 N N . TYR A 1 85 ? -18.551 -1.405 25.150 1.00 95.94 85 TYR A N 1
ATOM 678 C CA . TYR A 1 85 ? -19.967 -1.234 25.462 1.00 95.94 85 TYR A CA 1
ATOM 679 C C . TYR A 1 85 ? -20.552 -2.473 26.157 1.00 95.94 85 TYR A C 1
ATOM 681 O O . TYR A 1 85 ? -21.128 -2.361 27.244 1.00 95.94 85 TYR A O 1
ATOM 689 N N . GLU A 1 86 ? -20.343 -3.662 25.583 1.00 94.44 86 GLU A N 1
ATOM 690 C CA . GLU A 1 86 ? -20.776 -4.934 26.173 1.00 94.44 86 GLU A CA 1
ATOM 691 C C . GLU A 1 86 ? -20.151 -5.151 27.560 1.00 94.44 86 GLU A C 1
ATOM 693 O O . GLU A 1 86 ? -20.842 -5.508 28.517 1.00 94.44 86 GLU A O 1
ATOM 698 N N . ASN A 1 87 ? -18.851 -4.878 27.705 1.00 92.62 87 ASN A N 1
ATOM 699 C CA . ASN A 1 87 ? -18.121 -5.050 28.957 1.00 92.62 87 ASN A CA 1
ATOM 700 C C . ASN A 1 87 ? -18.621 -4.101 30.052 1.00 92.62 87 ASN A C 1
ATOM 702 O O . ASN A 1 87 ? -18.727 -4.509 31.209 1.00 92.62 87 ASN A O 1
ATOM 706 N N . ASN A 1 88 ? -18.965 -2.860 29.701 1.00 91.62 88 ASN A N 1
ATOM 707 C CA . ASN A 1 88 ? -19.552 -1.908 30.640 1.00 91.62 88 ASN A CA 1
ATOM 708 C C . ASN A 1 88 ? -20.926 -2.376 31.136 1.00 91.62 88 ASN A C 1
ATOM 710 O O . ASN A 1 88 ? -21.183 -2.319 32.340 1.00 91.62 88 ASN A O 1
ATOM 714 N N . ILE A 1 89 ? -21.777 -2.907 30.250 1.00 92.88 89 ILE A N 1
ATOM 715 C CA . ILE A 1 89 ? -23.065 -3.496 30.652 1.00 92.88 89 ILE A CA 1
ATOM 716 C C . ILE A 1 89 ? -22.842 -4.692 31.582 1.00 92.88 89 ILE A C 1
ATOM 718 O O . ILE A 1 89 ? -23.470 -4.775 32.638 1.00 92.88 89 ILE A O 1
ATOM 722 N N . LEU A 1 90 ? -21.932 -5.600 31.223 1.00 91.50 90 LEU A N 1
ATOM 723 C CA . LEU A 1 90 ? -21.592 -6.769 32.037 1.00 91.50 90 LEU A CA 1
ATOM 724 C C . LEU A 1 90 ? -21.100 -6.362 33.430 1.00 91.50 90 LEU A C 1
ATOM 726 O O . LEU A 1 90 ? -21.603 -6.874 34.426 1.00 91.50 90 LEU A O 1
ATOM 730 N N . LYS A 1 91 ? -20.174 -5.400 33.521 1.00 87.38 91 LYS A N 1
ATOM 731 C CA . LYS A 1 91 ? -19.662 -4.883 34.801 1.00 87.38 91 LYS A CA 1
ATOM 732 C C . LYS A 1 91 ? -20.747 -4.232 35.653 1.00 87.38 91 LYS A C 1
ATOM 734 O O . LYS A 1 91 ? -20.737 -4.420 36.863 1.00 87.38 91 LYS A O 1
ATOM 739 N N . ALA A 1 92 ? -21.674 -3.496 35.040 1.00 86.69 92 ALA A N 1
ATOM 740 C CA . ALA A 1 92 ? -22.776 -2.860 35.758 1.00 86.69 92 ALA A CA 1
ATOM 741 C C . ALA A 1 92 ? -23.779 -3.873 36.344 1.00 86.69 92 ALA A C 1
ATOM 743 O O . ALA A 1 92 ? -24.432 -3.569 37.338 1.00 86.69 92 ALA A O 1
ATOM 744 N N . ASN A 1 93 ? -23.898 -5.065 35.746 1.00 86.88 93 ASN A N 1
ATOM 745 C CA . ASN A 1 93 ? -24.866 -6.093 36.147 1.00 86.88 93 ASN A CA 1
ATOM 746 C C . ASN A 1 93 ? -24.242 -7.289 36.897 1.00 86.88 93 ASN A C 1
ATOM 748 O O . ASN A 1 93 ? -24.972 -8.136 37.409 1.00 86.88 93 ASN A O 1
ATOM 752 N N . ALA A 1 94 ? -22.912 -7.394 36.962 1.00 86.81 94 ALA A N 1
ATOM 753 C CA . ALA A 1 94 ? -22.226 -8.489 37.641 1.00 86.81 94 ALA A CA 1
ATOM 754 C C . ALA A 1 94 ? -22.229 -8.321 39.172 1.00 86.81 94 ALA A C 1
ATOM 756 O O . ALA A 1 94 ? -22.134 -7.214 39.702 1.00 86.81 94 ALA A O 1
ATOM 757 N N . SER A 1 95 ? -22.285 -9.442 39.902 1.00 80.94 95 SER A N 1
ATOM 758 C CA . SER A 1 95 ? -22.124 -9.442 41.361 1.00 80.94 95 SER A CA 1
ATOM 759 C C . SER A 1 95 ? -20.674 -9.141 41.760 1.00 80.94 95 SER A C 1
ATOM 761 O O . SER A 1 95 ? -19.737 -9.490 41.038 1.00 80.94 95 SER A O 1
ATOM 763 N N . GLN A 1 96 ? -20.470 -8.547 42.943 1.00 76.94 96 GLN A N 1
ATOM 764 C CA . GLN A 1 96 ? -19.125 -8.229 43.451 1.00 76.94 96 GLN A CA 1
ATOM 765 C C . GLN A 1 96 ? -18.214 -9.461 43.569 1.00 76.94 96 GLN A C 1
ATOM 767 O O . GLN A 1 96 ? -17.015 -9.375 43.317 1.00 76.94 96 GLN A O 1
ATOM 772 N N . GLU A 1 97 ? -18.783 -10.625 43.882 1.00 78.56 97 GLU A N 1
ATOM 773 C CA . GLU A 1 97 ? -18.053 -11.896 43.907 1.00 78.56 97 GLU A CA 1
ATOM 774 C C . GLU A 1 97 ? -17.552 -12.307 42.510 1.00 78.56 97 GLU A C 1
ATOM 776 O O . GLU A 1 97 ? -16.400 -12.708 42.357 1.00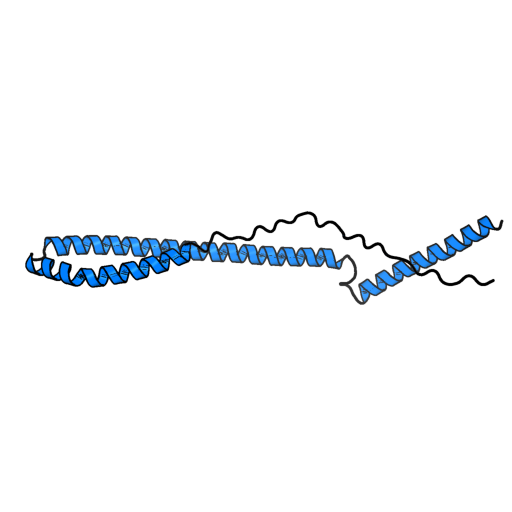 78.56 97 GLU A O 1
ATOM 781 N N . THR A 1 98 ? -18.374 -12.127 41.469 1.00 78.06 98 THR A N 1
ATOM 782 C CA . THR A 1 98 ? -17.999 -12.425 40.072 1.00 78.06 98 THR A CA 1
ATOM 783 C C . THR A 1 98 ? -16.930 -11.454 39.558 1.00 78.06 98 THR A C 1
ATOM 785 O O . THR A 1 98 ? -15.973 -11.860 38.899 1.00 78.06 98 THR A O 1
ATOM 788 N N . LEU A 1 99 ? -17.047 -10.166 39.899 1.00 78.81 99 LEU A N 1
ATOM 789 C CA . LEU A 1 99 ? -16.049 -9.139 39.572 1.00 78.81 99 LEU A CA 1
ATOM 790 C C . LEU A 1 99 ? -14.682 -9.429 40.217 1.00 78.81 99 LEU A C 1
ATOM 792 O O . LEU A 1 99 ? -13.653 -9.246 39.566 1.00 78.81 99 LEU A O 1
ATOM 796 N N . ALA A 1 100 ? -14.662 -9.932 41.456 1.00 77.62 100 ALA A N 1
ATOM 797 C CA . ALA A 1 100 ? -13.432 -10.299 42.162 1.00 77.62 100 ALA A CA 1
ATOM 798 C C . ALA A 1 100 ? -12.714 -11.525 41.556 1.00 77.62 100 ALA A C 1
ATOM 800 O O . ALA A 1 100 ? -11.485 -11.612 41.595 1.00 77.62 100 ALA A O 1
ATOM 801 N N . GLN A 1 101 ? -13.454 -12.465 40.960 1.00 78.00 101 GLN A N 1
ATOM 802 C CA . GLN A 1 101 ? -12.867 -13.609 40.246 1.00 78.00 101 GLN A CA 1
ATOM 803 C C . GLN A 1 101 ? -12.268 -13.199 38.887 1.00 78.00 101 GLN A C 1
ATOM 805 O O . GLN A 1 101 ? -11.243 -13.732 38.456 1.00 78.00 101 GLN A O 1
ATOM 810 N N . LEU A 1 102 ? -12.857 -12.201 38.218 1.00 72.19 102 LEU A N 1
ATOM 811 C CA . LEU A 1 102 ? -12.341 -11.670 36.951 1.00 72.19 102 LEU A CA 1
ATOM 812 C C . LEU A 1 102 ? -11.018 -10.907 37.120 1.00 72.19 102 LEU A C 1
ATOM 814 O O . LEU A 1 102 ? -10.153 -10.997 36.249 1.00 72.19 102 LEU A O 1
ATOM 818 N N . THR A 1 103 ? -10.823 -10.183 38.226 1.00 68.88 103 THR A N 1
ATOM 819 C CA . THR A 1 103 ? -9.560 -9.467 38.494 1.00 68.88 103 THR A CA 1
ATOM 820 C C . THR A 1 103 ? -8.400 -10.412 38.797 1.00 68.88 103 THR A C 1
ATOM 822 O O . THR A 1 103 ? -7.269 -10.125 38.411 1.00 68.88 103 THR A O 1
ATOM 825 N N . THR A 1 104 ? -8.665 -11.567 39.411 1.00 65.94 104 THR A N 1
ATOM 826 C CA . THR A 1 104 ? -7.650 -12.603 39.668 1.00 65.94 104 THR A CA 1
ATOM 827 C C . THR A 1 104 ? -7.291 -13.403 38.409 1.00 65.94 104 THR A C 1
ATOM 829 O O . THR A 1 104 ? -6.120 -13.725 38.214 1.00 65.94 104 THR A O 1
ATOM 832 N N . GLY A 1 105 ? -8.248 -13.662 37.508 1.00 60.59 105 GLY A N 1
ATOM 833 C CA . GLY A 1 105 ? -7.984 -14.311 36.213 1.00 60.59 105 GLY A CA 1
ATOM 834 C C . GLY A 1 105 ? -7.370 -13.388 35.145 1.00 60.59 105 GLY A C 1
ATOM 835 O O . GLY A 1 105 ? -6.493 -13.808 34.385 1.00 60.59 105 GLY A O 1
ATOM 836 N N . GLY A 1 106 ? -7.781 -12.114 35.101 1.00 59.94 106 GLY A N 1
ATOM 837 C CA . GLY A 1 106 ? -7.401 -11.142 34.063 1.00 59.94 106 GLY A CA 1
ATOM 838 C C . GLY A 1 106 ? -5.921 -10.740 34.045 1.00 59.94 106 GLY A C 1
ATOM 839 O O . GLY A 1 106 ? -5.391 -10.421 32.978 1.00 59.94 106 GLY A O 1
ATOM 840 N N . SER A 1 107 ? -5.216 -10.830 35.181 1.00 58.00 107 SER A N 1
ATOM 841 C CA . SER A 1 107 ? -3.769 -10.559 35.256 1.00 58.00 107 SER A CA 1
ATOM 842 C C . SER A 1 107 ? -2.928 -11.471 34.358 1.00 58.00 107 SER A C 1
ATOM 844 O O . SER A 1 107 ? -1.856 -11.066 33.914 1.00 58.00 107 SER A O 1
ATOM 846 N N . THR A 1 108 ? -3.408 -12.676 34.043 1.00 60.34 108 THR A N 1
ATOM 847 C CA . THR A 1 108 ? -2.682 -13.617 33.174 1.00 60.34 108 THR A CA 1
ATOM 848 C C . THR A 1 108 ? -2.825 -13.278 31.685 1.00 60.34 108 THR A C 1
ATOM 850 O O . THR A 1 108 ? -1.865 -13.399 30.926 1.00 60.34 108 THR A O 1
ATOM 853 N N . VAL A 1 109 ? -3.990 -12.772 31.267 1.00 63.47 109 VAL A N 1
ATOM 854 C CA . VAL A 1 109 ? -4.292 -12.440 29.863 1.00 63.47 109 VAL A CA 1
ATOM 855 C C . VAL A 1 109 ? -3.695 -11.085 29.464 1.00 63.47 109 VAL A C 1
ATOM 857 O O . VAL A 1 109 ? -3.170 -10.943 28.360 1.00 63.47 109 VAL A O 1
ATOM 860 N N . ALA A 1 110 ? -3.690 -10.106 30.377 1.00 61.50 110 ALA A N 1
ATOM 861 C CA . ALA A 1 110 ? -3.068 -8.799 30.147 1.00 61.50 110 ALA A CA 1
ATOM 862 C C . ALA A 1 110 ? -1.547 -8.903 29.914 1.00 61.50 110 ALA A C 1
ATOM 864 O O . ALA A 1 110 ? -0.999 -8.203 29.061 1.00 61.50 110 ALA A O 1
ATOM 865 N N . ALA A 1 111 ? -0.874 -9.823 30.614 1.00 60.31 111 ALA A N 1
ATOM 866 C CA . ALA A 1 111 ? 0.548 -10.092 30.417 1.00 60.31 111 ALA A CA 1
ATOM 867 C C . ALA A 1 111 ? 0.840 -10.680 29.023 1.00 60.31 111 ALA A C 1
ATOM 869 O O . ALA A 1 111 ? 1.793 -10.263 28.371 1.00 60.31 111 ALA A O 1
ATOM 870 N N . ALA A 1 112 ? -0.003 -11.591 28.526 1.00 61.66 112 ALA A N 1
ATOM 871 C CA . ALA A 1 112 ? 0.155 -12.176 27.193 1.00 61.66 112 ALA A CA 1
ATOM 872 C C . ALA A 1 112 ? -0.106 -11.158 26.062 1.00 61.66 112 ALA A C 1
ATOM 874 O O . ALA A 1 112 ? 0.628 -11.127 25.073 1.00 61.66 112 ALA A O 1
ATOM 875 N N . ALA A 1 113 ? -1.104 -10.282 26.224 1.00 61.59 113 ALA A N 1
ATOM 876 C CA . ALA A 1 113 ? -1.417 -9.235 25.249 1.00 61.59 113 ALA A CA 1
ATOM 877 C C . ALA A 1 113 ? -0.312 -8.164 25.145 1.00 61.59 113 ALA A C 1
ATOM 879 O O . ALA A 1 113 ? 0.000 -7.704 24.046 1.00 61.59 113 ALA A O 1
ATOM 880 N N . ALA A 1 114 ? 0.336 -7.813 26.262 1.00 63.66 114 ALA A N 1
ATOM 881 C CA . ALA A 1 114 ? 1.461 -6.875 26.272 1.00 63.66 114 ALA A CA 1
ATOM 882 C C . ALA A 1 114 ? 2.681 -7.403 25.491 1.00 63.66 114 ALA A C 1
ATOM 884 O O . ALA A 1 114 ? 3.347 -6.641 24.789 1.00 63.66 114 ALA A O 1
ATOM 885 N N . VAL A 1 115 ? 2.942 -8.714 25.553 1.00 65.25 115 VAL A N 1
ATOM 886 C CA . VAL A 1 115 ? 4.033 -9.358 24.799 1.00 65.25 115 VAL A CA 1
ATOM 887 C C . VAL A 1 115 ? 3.753 -9.343 23.289 1.00 65.25 115 VAL A C 1
ATOM 889 O O . VAL A 1 115 ? 4.664 -9.104 22.498 1.00 65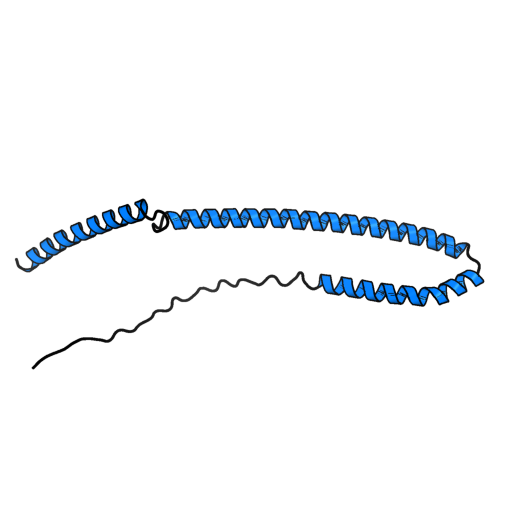.25 115 VAL A O 1
ATOM 892 N N . ALA A 1 116 ? 2.493 -9.512 22.876 1.00 64.75 116 ALA A N 1
ATOM 893 C CA . ALA A 1 116 ? 2.101 -9.432 21.467 1.00 64.75 116 ALA A CA 1
ATOM 894 C C . ALA A 1 116 ? 2.157 -7.994 20.908 1.00 64.75 116 ALA A C 1
ATOM 896 O O . ALA A 1 116 ? 2.610 -7.785 19.782 1.00 64.75 116 ALA A O 1
ATOM 897 N N . ALA A 1 117 ? 1.763 -6.990 21.700 1.00 63.69 117 ALA A N 1
ATOM 898 C CA . ALA A 1 117 ? 1.838 -5.582 21.302 1.00 63.69 117 ALA A CA 1
ATOM 899 C C . ALA A 1 117 ? 3.291 -5.091 21.142 1.00 63.69 117 ALA A C 1
ATOM 901 O O . ALA A 1 117 ? 3.597 -4.345 20.209 1.00 63.69 117 ALA A O 1
ATOM 902 N N . ALA A 1 118 ? 4.208 -5.560 21.997 1.00 61.00 118 ALA A N 1
ATOM 903 C CA . ALA A 1 118 ? 5.634 -5.259 21.875 1.00 61.00 118 ALA A CA 1
ATOM 904 C C . ALA A 1 118 ? 6.247 -5.823 20.577 1.00 61.00 118 ALA A C 1
ATOM 906 O O . ALA A 1 118 ? 7.071 -5.157 19.953 1.00 61.00 118 ALA A O 1
ATOM 907 N N . ALA A 1 119 ? 5.809 -7.002 20.119 1.00 60.41 119 ALA A N 1
ATOM 908 C CA . ALA A 1 119 ? 6.270 -7.584 18.857 1.00 60.41 119 ALA A CA 1
ATOM 909 C C . ALA A 1 119 ? 5.810 -6.778 17.622 1.00 60.41 119 ALA A C 1
ATOM 911 O O . ALA A 1 119 ? 6.563 -6.648 16.658 1.00 60.41 119 ALA A O 1
ATOM 912 N N . ALA A 1 120 ? 4.614 -6.180 17.665 1.00 59.22 120 ALA A N 1
ATOM 913 C CA . ALA A 1 120 ? 4.101 -5.335 16.583 1.00 59.22 120 ALA A CA 1
ATOM 914 C C . ALA A 1 120 ? 4.826 -3.976 16.482 1.00 59.22 120 ALA A C 1
ATOM 916 O O . ALA A 1 120 ? 5.028 -3.465 15.380 1.00 59.22 120 ALA A O 1
ATOM 917 N N . ALA A 1 121 ? 5.278 -3.411 17.608 1.00 59.19 121 ALA A N 1
ATOM 918 C CA . ALA A 1 121 ? 6.034 -2.155 17.625 1.00 59.19 121 ALA A CA 1
ATOM 919 C C . ALA A 1 121 ? 7.435 -2.288 16.991 1.00 59.19 121 ALA A C 1
ATOM 921 O O . ALA A 1 121 ? 7.908 -1.355 16.342 1.00 59.19 121 ALA A O 1
ATOM 922 N N . VAL A 1 122 ? 8.078 -3.458 17.105 1.00 58.66 122 VAL A N 1
ATOM 923 C CA . VAL A 1 122 ? 9.386 -3.728 16.474 1.00 58.66 122 VAL A CA 1
ATOM 924 C C . VAL A 1 122 ? 9.286 -3.734 14.939 1.00 58.66 122 VAL A C 1
ATOM 926 O O . VAL A 1 122 ? 10.225 -3.316 14.265 1.00 58.66 122 VAL A O 1
ATOM 929 N N . ALA A 1 123 ? 8.135 -4.114 14.371 1.00 56.44 123 ALA A N 1
ATOM 930 C CA . ALA A 1 123 ? 7.920 -4.126 12.921 1.00 56.44 123 ALA A CA 1
ATOM 931 C C . ALA A 1 123 ? 7.754 -2.718 12.305 1.00 56.44 123 ALA A C 1
ATOM 933 O O . ALA A 1 123 ? 8.052 -2.525 11.128 1.00 56.44 123 ALA A O 1
ATOM 934 N N . GLN A 1 124 ? 7.332 -1.712 13.082 1.00 54.31 124 GLN A N 1
ATOM 935 C CA . GLN A 1 124 ? 7.143 -0.340 12.582 1.00 54.31 124 GLN A CA 1
ATOM 936 C C . GLN A 1 124 ? 8.442 0.480 12.490 1.00 54.31 124 GLN A C 1
ATOM 938 O O . GLN A 1 124 ? 8.451 1.529 11.846 1.00 54.31 124 GLN A O 1
ATOM 943 N N . GLN A 1 125 ? 9.556 0.020 13.071 1.00 51.28 125 GLN A N 1
ATOM 944 C CA . GLN A 1 125 ? 10.821 0.770 13.046 1.00 51.28 125 GLN A CA 1
ATOM 945 C C . GLN A 1 125 ? 11.694 0.486 11.807 1.00 51.28 125 GLN A C 1
ATOM 947 O O . GLN A 1 125 ? 12.757 1.086 11.653 1.00 51.28 125 GLN A O 1
ATOM 952 N N . GLN A 1 126 ? 11.243 -0.370 10.881 1.00 48.06 126 GLN A N 1
ATOM 953 C CA . GLN A 1 126 ? 12.000 -0.763 9.684 1.00 48.06 126 GLN A CA 1
ATOM 954 C C . GLN A 1 126 ? 11.440 -0.180 8.370 1.00 48.06 126 GLN A C 1
ATOM 956 O O . GLN A 1 126 ? 11.517 -0.817 7.325 1.00 48.06 126 GLN A O 1
ATOM 961 N N . LEU A 1 127 ? 10.890 1.041 8.397 1.00 49.34 127 LEU A N 1
ATOM 962 C CA . LEU A 1 127 ? 10.400 1.740 7.193 1.00 49.34 127 LEU A CA 1
ATOM 963 C C . LEU A 1 127 ? 11.046 3.117 6.927 1.00 49.34 127 LEU A C 1
ATOM 965 O O . LEU A 1 127 ? 10.562 3.855 6.076 1.00 49.34 127 LEU A O 1
ATOM 969 N N . THR A 1 128 ? 12.162 3.480 7.576 1.00 46.34 128 THR A N 1
ATOM 970 C CA . THR A 1 128 ? 12.811 4.799 7.352 1.00 46.34 128 THR A CA 1
ATOM 971 C C . THR A 1 128 ? 14.258 4.772 6.852 1.00 46.34 128 THR A C 1
ATOM 973 O O . THR A 1 128 ? 14.879 5.827 6.743 1.00 46.34 128 THR A O 1
ATOM 976 N N . ALA A 1 129 ? 14.803 3.622 6.451 1.00 43.56 129 ALA A N 1
ATOM 977 C CA . ALA A 1 129 ? 16.136 3.558 5.842 1.00 43.56 129 ALA A CA 1
ATOM 978 C C . ALA A 1 129 ? 16.055 3.343 4.322 1.00 43.56 129 ALA A C 1
ATOM 980 O O . ALA A 1 129 ? 16.338 2.258 3.820 1.00 43.56 129 ALA A O 1
ATOM 981 N N . MET A 1 130 ? 15.687 4.385 3.570 1.00 50.75 130 MET A N 1
ATOM 982 C CA . MET A 1 130 ? 16.031 4.430 2.144 1.00 50.75 130 MET A CA 1
ATOM 983 C C . MET A 1 130 ? 17.527 4.784 2.032 1.00 50.75 130 MET A C 1
ATOM 985 O O . MET A 1 130 ? 17.948 5.780 2.628 1.00 50.75 130 MET A O 1
ATOM 989 N N . PRO A 1 131 ? 18.359 4.014 1.308 1.00 55.09 131 PRO A N 1
ATOM 990 C CA . PRO A 1 131 ? 19.755 4.370 1.118 1.00 55.09 131 PRO A CA 1
ATOM 991 C C . PRO A 1 131 ? 19.831 5.581 0.183 1.00 55.09 131 PRO A C 1
ATOM 993 O O . PRO A 1 131 ? 19.382 5.536 -0.961 1.00 55.09 131 PRO A O 1
ATOM 996 N N . ASN A 1 132 ? 20.388 6.681 0.684 1.00 54.47 132 ASN A N 1
ATOM 997 C CA . ASN A 1 132 ? 20.697 7.864 -0.108 1.00 54.47 132 ASN A CA 1
ATOM 998 C C . ASN A 1 132 ? 21.770 7.500 -1.150 1.00 54.47 132 ASN A C 1
ATOM 1000 O O . ASN A 1 132 ? 22.945 7.349 -0.807 1.00 54.47 132 ASN A O 1
ATOM 1004 N N . ILE A 1 133 ? 21.378 7.335 -2.415 1.00 50.56 133 ILE A N 1
ATOM 1005 C CA . ILE A 1 133 ? 22.316 7.162 -3.530 1.00 50.56 133 ILE A CA 1
ATOM 1006 C C . ILE A 1 133 ? 22.911 8.541 -3.826 1.00 50.56 133 ILE A C 1
ATOM 1008 O O . ILE A 1 133 ? 22.413 9.307 -4.646 1.00 50.56 133 ILE A O 1
ATOM 1012 N N . ASN A 1 134 ? 23.980 8.874 -3.105 1.00 49.91 134 ASN A N 1
ATOM 1013 C CA . ASN A 1 134 ? 24.789 10.052 -3.373 1.00 49.91 134 ASN A CA 1
ATOM 1014 C C . ASN A 1 134 ? 25.598 9.820 -4.658 1.00 49.91 134 ASN A C 1
ATOM 1016 O O . ASN A 1 134 ? 26.683 9.236 -4.622 1.00 49.91 134 ASN A O 1
ATOM 1020 N N . VAL A 1 135 ? 25.071 10.263 -5.800 1.00 47.69 135 VAL A N 1
ATOM 1021 C CA . VAL A 1 135 ? 25.813 10.321 -7.069 1.00 47.69 135 VAL A CA 1
ATOM 1022 C C . VAL A 1 135 ? 26.771 11.517 -7.014 1.00 47.69 135 VAL A C 1
ATOM 1024 O O . VAL A 1 135 ? 26.512 12.592 -7.547 1.00 47.69 135 VAL A O 1
ATOM 1027 N N . GLY A 1 136 ? 27.881 11.351 -6.291 1.00 42.25 136 GLY A N 1
ATOM 1028 C CA . GLY A 1 136 ? 29.016 12.269 -6.373 1.00 42.25 136 GLY A CA 1
ATOM 1029 C C . GLY A 1 136 ? 29.712 12.142 -7.737 1.00 42.25 136 GLY A C 1
ATOM 1030 O O . GLY A 1 136 ? 29.713 11.054 -8.317 1.00 42.25 136 GLY A O 1
ATOM 1031 N N . PRO A 1 137 ? 30.324 13.214 -8.275 1.00 51.16 137 PRO A N 1
ATOM 1032 C CA . PRO A 1 137 ? 30.965 13.166 -9.583 1.00 51.16 137 PRO A CA 1
ATOM 1033 C C . PRO A 1 137 ? 32.201 12.261 -9.516 1.00 51.16 137 PRO A C 1
ATOM 1035 O O . PRO A 1 137 ? 33.217 12.602 -8.907 1.00 51.16 137 PRO A O 1
ATOM 1038 N N . THR A 1 138 ? 32.126 11.086 -10.138 1.00 46.47 138 THR A N 1
ATOM 1039 C CA . THR A 1 138 ? 33.266 10.179 -10.285 1.00 46.47 138 THR A CA 1
ATOM 1040 C C . THR A 1 138 ? 34.332 10.824 -11.164 1.00 46.47 138 THR A C 1
ATOM 1042 O O . THR A 1 138 ? 34.218 10.897 -12.386 1.00 46.47 138 THR A O 1
ATOM 1045 N N . LYS A 1 139 ? 35.394 11.285 -10.503 1.00 46.25 139 LYS A N 1
ATOM 1046 C CA . LYS A 1 139 ? 36.691 11.632 -11.079 1.00 46.25 139 LYS A CA 1
ATOM 1047 C C . LYS A 1 139 ? 37.242 10.435 -11.867 1.00 46.25 139 LYS A C 1
ATOM 1049 O O . LYS A 1 139 ? 37.535 9.391 -11.292 1.00 46.25 139 LYS A O 1
ATOM 1054 N N . VAL A 1 140 ? 37.399 10.618 -13.175 1.00 42.41 140 VAL A N 1
ATOM 1055 C CA . VAL A 1 140 ? 38.139 9.733 -14.090 1.00 42.41 140 VAL A CA 1
ATOM 1056 C C . VAL A 1 140 ? 39.538 9.412 -13.537 1.00 42.41 140 VAL A C 1
ATOM 1058 O O . VAL A 1 140 ? 40.270 10.345 -13.191 1.00 42.41 140 VAL A O 1
ATOM 1061 N N . PRO A 1 141 ? 39.967 8.137 -13.477 1.00 46.31 141 PRO A N 1
ATOM 1062 C CA . PRO A 1 141 ? 41.360 7.815 -13.225 1.00 46.31 141 PRO A CA 1
ATOM 1063 C C . PRO A 1 141 ? 42.152 7.947 -14.532 1.00 46.31 141 PRO A C 1
ATOM 1065 O O . PRO A 1 141 ? 41.985 7.171 -15.468 1.00 46.31 141 PRO A O 1
ATOM 1068 N N . THR A 1 142 ? 43.032 8.944 -14.593 1.00 52.25 142 THR A N 1
ATOM 1069 C CA . THR A 1 142 ? 44.109 9.026 -15.584 1.00 52.25 142 THR A CA 1
ATOM 1070 C C . THR A 1 142 ? 45.218 8.051 -15.188 1.00 52.25 142 THR A C 1
ATOM 1072 O O . THR A 1 142 ? 45.988 8.335 -14.268 1.00 52.25 142 THR A O 1
ATOM 1075 N N . SER A 1 143 ? 45.328 6.912 -15.867 1.00 46.22 143 SER A N 1
ATOM 1076 C CA . SER A 1 143 ? 46.511 6.053 -15.791 1.00 46.22 143 SER A CA 1
ATOM 1077 C C . SER A 1 143 ? 47.561 6.533 -16.796 1.00 46.22 143 SER A C 1
ATOM 1079 O O . SER A 1 143 ? 47.478 6.295 -17.997 1.00 46.22 143 SER A O 1
ATOM 1081 N N . SER A 1 144 ? 48.563 7.234 -16.271 1.00 51.41 144 SER A N 1
ATOM 1082 C CA . SER A 1 144 ? 49.872 7.396 -16.902 1.00 51.41 144 SER A CA 1
ATOM 1083 C C . SER A 1 144 ? 50.718 6.163 -16.588 1.00 51.41 144 SER A C 1
ATOM 1085 O O . SER A 1 144 ? 50.873 5.848 -15.410 1.00 51.41 144 SER A O 1
ATOM 1087 N N . ALA A 1 145 ? 51.254 5.487 -17.610 1.00 42.19 145 ALA A N 1
ATOM 1088 C CA . ALA A 1 145 ? 52.550 4.797 -17.558 1.00 42.19 145 ALA A CA 1
ATOM 1089 C C . ALA A 1 145 ? 52.922 4.220 -18.939 1.00 42.19 145 ALA A C 1
ATOM 1091 O O . ALA A 1 145 ? 52.447 3.161 -19.337 1.00 42.19 145 ALA A O 1
ATOM 1092 N N . ASN A 1 146 ? 53.823 4.907 -19.643 1.00 50.59 146 ASN A N 1
ATOM 1093 C CA . ASN A 1 146 ? 54.780 4.294 -20.569 1.00 50.59 146 ASN A CA 1
ATOM 1094 C C . ASN A 1 146 ? 56.149 4.374 -19.871 1.00 50.59 146 ASN A C 1
ATOM 1096 O O . ASN A 1 146 ? 56.455 5.433 -19.313 1.00 50.59 146 ASN A O 1
ATOM 1100 N N . PRO A 1 147 ? 56.956 3.299 -19.848 1.00 51.78 147 PRO A N 1
ATOM 1101 C CA . PRO A 1 147 ? 58.164 3.364 -20.672 1.00 51.78 147 PRO A CA 1
ATOM 1102 C C . PRO A 1 147 ? 58.630 1.992 -21.195 1.00 51.78 147 PRO A C 1
ATOM 1104 O O . PRO A 1 147 ? 58.985 1.110 -20.419 1.00 51.78 147 PRO A O 1
ATOM 1107 N N . ALA A 1 148 ? 58.763 1.849 -22.512 1.00 42.81 148 ALA A N 1
ATOM 1108 C CA . ALA A 1 148 ? 59.756 0.952 -23.108 1.00 42.81 148 ALA A CA 1
ATOM 1109 C C . ALA A 1 148 ? 60.125 1.442 -24.517 1.00 42.81 148 ALA A C 1
ATOM 1111 O O . ALA A 1 148 ? 59.418 1.185 -25.487 1.00 42.81 148 ALA A O 1
ATOM 1112 N N . ASN A 1 149 ? 61.233 2.181 -24.619 1.00 52.09 149 ASN A N 1
ATOM 1113 C CA . ASN A 1 149 ? 61.897 2.476 -25.889 1.00 52.09 149 ASN A CA 1
ATOM 1114 C C . ASN A 1 149 ? 62.974 1.402 -26.147 1.00 52.09 149 ASN A C 1
ATOM 1116 O O . ASN A 1 149 ? 63.782 1.164 -25.244 1.00 52.09 149 ASN A O 1
ATOM 1120 N N . PRO A 1 15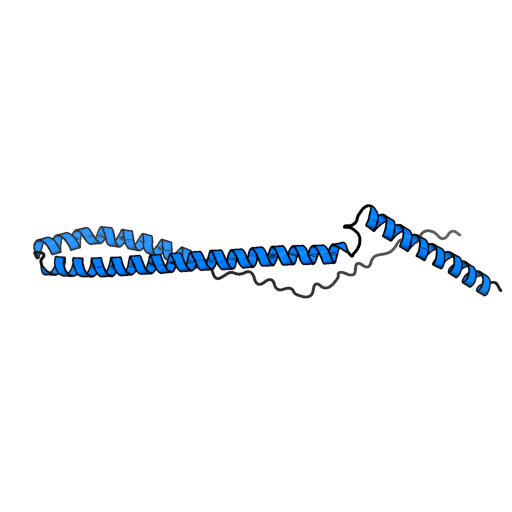0 ? 63.025 0.761 -27.329 1.00 47.94 150 PRO A N 1
ATOM 1121 C CA . PRO A 1 150 ? 64.066 -0.198 -27.670 1.00 47.94 150 PRO A CA 1
ATOM 1122 C C . PRO A 1 150 ? 65.262 0.484 -28.358 1.00 47.94 150 PRO A C 1
ATOM 1124 O O . PRO A 1 150 ? 65.087 1.259 -29.287 1.00 47.94 150 PRO A O 1
ATOM 1127 N N . GLY A 1 151 ? 66.475 0.130 -27.921 1.00 44.34 151 GLY A N 1
ATOM 1128 C CA . GLY A 1 151 ? 67.697 0.035 -28.733 1.00 44.34 151 GLY A CA 1
ATOM 1129 C C . GLY A 1 151 ? 68.258 1.286 -29.430 1.00 44.34 151 GLY A C 1
ATOM 1130 O O . GLY A 1 151 ? 67.717 1.769 -30.419 1.00 44.34 151 GLY A O 1
ATOM 1131 N N . SER A 1 152 ? 69.476 1.675 -29.048 1.00 54.03 152 SER A N 1
ATOM 1132 C CA . SER A 1 152 ? 70.416 2.331 -29.965 1.00 54.03 152 SER A CA 1
ATOM 1133 C C . SER A 1 152 ? 71.786 1.663 -29.878 1.00 54.03 152 SER A C 1
ATOM 1135 O O . SER A 1 152 ? 72.405 1.604 -28.819 1.00 54.03 152 SER A O 1
ATOM 1137 N N . VAL A 1 153 ? 72.186 1.138 -31.030 1.00 47.19 153 VAL A N 1
ATOM 1138 C CA . VAL A 1 153 ? 73.479 0.568 -31.398 1.00 47.19 153 VAL A CA 1
ATOM 1139 C C . VAL A 1 153 ? 74.463 1.714 -31.651 1.00 47.19 153 VAL A C 1
ATOM 1141 O O . VAL A 1 153 ? 74.084 2.649 -32.355 1.00 47.19 153 VAL A O 1
ATOM 1144 N N . SER A 1 154 ? 75.673 1.630 -31.087 1.00 46.34 154 SER A N 1
ATOM 1145 C CA . SER A 1 154 ? 76.999 1.912 -31.686 1.00 46.34 154 SER A CA 1
ATOM 1146 C C . SER A 1 154 ? 78.046 2.159 -30.609 1.00 46.34 154 SER A C 1
ATOM 1148 O O . SER A 1 154 ? 77.779 2.976 -29.704 1.00 46.34 154 SER A O 1
#

pLDDT: mean 74.08, std 18.55, range [42.19, 98.44]

Secondary structure (DSSP, 8-state):
-HHHHHHHHHHHHHHHHHHHHHHHHHHHHHH-TTTSTHHHHHHHHHHHHHHHHHHHHHHHHHHHHHHHHHHHHHHHHHHHHHHHHHHHHHHHHS-HHHHHHHHHHHHHHHHHHHHHHHHHHHHTTSSS--------------------------

Sequence (154 aa):
MKSDIMAMHQYSVSGKKDILREVVIKYIDHFYPNASGTSAVAIDNKIEQAMDLVKSHLMFAVREEVEVLKERISELMDRINQLEYENNILKANASQETLAQLTTGGSTVAAAAAVAAAAAAVAQQQLTAMPNINVGPTKVPTSSANPANPGSVS

Foldseek 3Di:
DVVVVVVVVVVVVVVVVVVVVVVVQVVCCVPPVCVHPVNVVVVVVVVVVVVVVVVVVCVVVVVVVVVVVVVVVVVVVVVVVVVVVVVVVCVVPDDPVVVVVCVVVVVVVVVVVVVVVVVVVVVVVPPPDDPPPPPDPDDDDDDDDDDDDDDDDD

Organism: Anopheles coluzzii (NCBI:txid1518534)

Radius of gyration: 38.87 Å; chains: 1; bounding box: 102×34×98 Å